Protein AF-A0A447U9G5-F1 (afdb_monomer_lite)

Radius of gyration: 14.08 Å; chains: 1; bounding box: 33×30×34 Å

Foldseek 3Di:
DDWDWDDPLQWTQTPPPGIDGWHLLDPPQSDQVNCQPQSHDPHDADWDWAADEDEEFDQPDLVVSDTDADPHKYFYDADPRNVPCNVRCVSQATMWTFIDGPDPCSVPVHPDDHRDITHD

Sequence (120 aa):
MAVRLTFDGQKLTWPGIGIFKATTGLPDLQWPDKQCVPDAAIPEGNYKLFIQFQGEAPIRNAADCDLGPSWGWSTIPRGQAAGTCEIYWANWGYNRIRLESADEKTRKACGGKRGGFLYP

Structure (mmCIF, N/CA/C/O backbone):
data_AF-A0A447U9G5-F1
#
_entry.id   AF-A0A447U9G5-F1
#
loop_
_atom_site.group_PDB
_atom_site.id
_atom_site.type_symbol
_atom_site.label_atom_id
_atom_site.label_alt_id
_atom_site.label_comp_id
_atom_site.label_asym_id
_atom_site.label_entity_id
_atom_site.label_seq_id
_atom_site.pdbx_PDB_ins_code
_atom_site.Cartn_x
_atom_site.Cartn_y
_atom_site.Cartn_z
_atom_site.occupancy
_atom_site.B_iso_or_equiv
_atom_site.auth_seq_id
_atom_site.auth_comp_id
_atom_site.auth_asym_id
_atom_site.auth_atom_id
_atom_site.pdbx_PDB_model_num
ATOM 1 N N . MET A 1 1 ? -18.842 -0.222 10.449 1.00 62.28 1 MET A N 1
ATOM 2 C CA . MET A 1 1 ? -18.157 -1.165 11.358 1.00 62.28 1 MET A CA 1
ATOM 3 C C . MET A 1 1 ? -16.741 -0.654 11.566 1.00 62.28 1 MET A C 1
ATOM 5 O O . MET A 1 1 ? -16.109 -0.311 10.576 1.00 62.28 1 MET A O 1
ATOM 9 N N . ALA A 1 2 ? -16.279 -0.523 12.808 1.00 64.25 2 ALA A N 1
ATOM 10 C CA . ALA A 1 2 ? -14.891 -0.172 13.102 1.00 64.25 2 ALA A CA 1
ATOM 11 C C . ALA A 1 2 ? -14.149 -1.457 13.476 1.00 64.25 2 ALA A C 1
ATOM 13 O O . ALA A 1 2 ? -14.621 -2.204 14.331 1.00 64.25 2 ALA A O 1
ATOM 14 N N . VAL A 1 3 ? -13.026 -1.726 12.817 1.00 71.19 3 VAL A N 1
ATOM 15 C CA . VAL A 1 3 ? -12.179 -2.887 13.103 1.00 71.19 3 VAL A CA 1
ATOM 16 C C . VAL A 1 3 ? -10.792 -2.366 13.434 1.00 71.19 3 VAL A C 1
ATOM 18 O O . VAL A 1 3 ? -10.245 -1.549 12.696 1.00 71.19 3 VAL A O 1
ATOM 21 N N . ARG A 1 4 ? -10.231 -2.816 14.558 1.00 76.50 4 ARG A N 1
ATOM 22 C CA . ARG A 1 4 ? -8.854 -2.495 14.927 1.00 76.50 4 ARG A CA 1
ATOM 23 C C . ARG A 1 4 ? -7.928 -3.491 14.248 1.00 76.50 4 ARG A C 1
ATOM 25 O O . ARG A 1 4 ? -7.917 -4.662 14.613 1.00 76.50 4 ARG A O 1
ATOM 32 N N . LEU A 1 5 ? -7.170 -3.011 13.274 1.00 73.81 5 LEU A N 1
ATOM 33 C CA . LEU A 1 5 ? -6.072 -3.759 12.683 1.00 73.81 5 LEU A CA 1
ATOM 34 C C . LEU A 1 5 ? -4.799 -3.457 13.476 1.00 73.81 5 LEU A C 1
ATOM 36 O O . LEU A 1 5 ? -4.514 -2.293 13.756 1.00 73.81 5 LEU A O 1
ATOM 40 N N . THR A 1 6 ? -4.047 -4.493 13.838 1.00 74.12 6 THR A N 1
ATOM 41 C CA . THR A 1 6 ? -2.746 -4.328 14.501 1.00 74.12 6 THR A CA 1
ATOM 42 C C . THR A 1 6 ? -1.659 -4.722 13.519 1.00 74.12 6 THR A C 1
ATOM 44 O O . THR A 1 6 ? -1.634 -5.869 13.074 1.00 74.12 6 THR A O 1
ATOM 47 N N . PHE A 1 7 ? -0.787 -3.777 13.177 1.00 71.19 7 PHE A N 1
ATOM 48 C CA . PHE A 1 7 ? 0.375 -4.012 12.331 1.00 71.19 7 PHE A CA 1
ATOM 49 C C . PHE A 1 7 ? 1.647 -3.920 13.177 1.00 71.19 7 PHE A C 1
ATOM 51 O O . PHE A 1 7 ? 1.872 -2.896 13.813 1.00 71.19 7 PHE A O 1
ATOM 58 N N . ASP A 1 8 ? 2.449 -4.985 13.208 1.00 67.88 8 ASP A N 1
ATOM 59 C CA . ASP A 1 8 ? 3.686 -5.064 14.008 1.00 67.88 8 ASP A CA 1
ATOM 60 C C . ASP A 1 8 ? 4.973 -4.849 13.183 1.00 67.88 8 ASP A C 1
ATOM 62 O O . ASP A 1 8 ? 6.076 -5.068 13.680 1.00 67.88 8 ASP A O 1
ATOM 66 N N . GLY A 1 9 ? 4.840 -4.435 11.917 1.00 60.38 9 GLY A N 1
ATOM 67 C CA . GLY A 1 9 ? 5.949 -4.302 10.965 1.00 60.38 9 GLY A CA 1
ATOM 68 C C . GLY A 1 9 ? 6.136 -5.517 10.048 1.00 60.38 9 GLY A C 1
ATOM 69 O O . GLY A 1 9 ? 6.734 -5.381 8.983 1.00 60.38 9 GLY A O 1
ATOM 70 N N . GLN A 1 10 ? 5.593 -6.687 10.407 1.00 61.66 10 GLN A N 1
ATOM 71 C CA . GLN A 1 10 ? 5.701 -7.921 9.611 1.00 61.66 10 GLN A CA 1
ATOM 72 C C . GLN A 1 10 ? 4.354 -8.610 9.371 1.00 61.66 10 GLN A C 1
ATOM 74 O O . GLN A 1 10 ? 4.177 -9.352 8.397 1.00 61.66 10 GLN A O 1
ATOM 79 N N . LYS A 1 11 ? 3.400 -8.412 10.279 1.00 70.56 11 LYS A N 1
ATOM 80 C CA . LYS A 1 11 ? 2.103 -9.073 10.297 1.00 70.56 11 LYS A CA 1
ATOM 81 C C . LYS A 1 11 ? 0.998 -8.066 10.567 1.00 70.56 11 LYS A C 1
ATOM 83 O O . LYS A 1 11 ? 1.081 -7.242 11.474 1.00 70.56 11 LYS A O 1
ATOM 88 N N . LEU A 1 12 ? -0.068 -8.176 9.785 1.00 71.56 12 LEU A N 1
ATOM 89 C CA . LEU A 1 12 ? -1.334 -7.493 9.995 1.00 71.56 12 LEU A CA 1
ATOM 90 C C . LEU A 1 12 ? -2.302 -8.474 10.651 1.00 71.56 12 LEU A C 1
ATOM 92 O O . LEU A 1 12 ? -2.731 -9.450 10.038 1.00 71.56 12 LEU A O 1
ATOM 96 N N . THR A 1 13 ? -2.666 -8.209 11.898 1.00 78.75 13 THR A N 1
ATOM 97 C CA . THR A 1 13 ? -3.707 -8.966 12.594 1.00 78.75 13 THR A CA 1
ATOM 98 C C . THR A 1 13 ? -5.060 -8.326 12.315 1.00 78.75 13 THR A C 1
ATOM 100 O O . THR A 1 13 ? -5.295 -7.180 12.707 1.00 78.75 13 THR A O 1
ATOM 103 N N . TRP A 1 14 ? -5.954 -9.075 11.665 1.00 78.94 14 TRP A N 1
ATOM 104 C CA . TRP A 1 14 ? -7.343 -8.701 11.422 1.00 78.94 14 TRP A CA 1
ATOM 105 C C . TRP A 1 14 ? -8.276 -9.545 12.306 1.00 78.94 14 TRP A C 1
ATOM 107 O O . TRP A 1 14 ? -8.521 -10.721 12.012 1.00 78.94 14 TRP A O 1
ATOM 117 N N . PRO A 1 15 ? -8.854 -8.957 13.372 1.00 77.38 15 PRO A N 1
ATOM 118 C CA . PRO A 1 15 ? -9.775 -9.660 14.260 1.00 77.38 15 PRO A CA 1
ATOM 119 C C . PRO A 1 15 ? -10.962 -10.277 13.510 1.00 77.38 15 PRO A C 1
ATOM 121 O O . PRO A 1 15 ? -11.689 -9.580 12.804 1.00 77.38 15 PRO A O 1
ATOM 124 N N . GLY A 1 16 ? -11.160 -11.586 13.675 1.00 75.94 16 GLY A N 1
ATOM 125 C CA . GLY A 1 16 ? -12.258 -12.332 13.050 1.00 75.94 16 GLY A CA 1
ATOM 126 C C . GLY A 1 16 ? -12.035 -12.736 11.588 1.00 75.94 16 GLY A C 1
ATOM 127 O O . GLY A 1 16 ? -12.883 -13.429 11.040 1.00 75.94 16 GLY A O 1
ATOM 128 N N . ILE A 1 17 ? -10.913 -12.344 10.972 1.00 79.81 17 ILE A N 1
ATOM 129 C CA . ILE A 1 17 ? -10.556 -12.739 9.601 1.00 79.81 17 ILE A CA 1
ATOM 130 C C . ILE A 1 17 ? -9.266 -13.568 9.587 1.00 79.81 17 ILE A C 1
ATOM 132 O O . ILE A 1 17 ? -9.242 -14.638 8.988 1.00 79.81 17 ILE A O 1
ATOM 136 N N . GLY A 1 18 ? -8.197 -13.106 10.244 1.00 74.56 18 GLY A N 1
ATOM 137 C CA . GLY A 1 18 ? -6.922 -13.824 10.253 1.00 74.56 18 GLY A CA 1
ATOM 138 C C . GLY A 1 18 ? -5.699 -12.942 10.483 1.00 74.56 18 GLY A C 1
ATOM 139 O O . GLY A 1 18 ? -5.805 -11.754 10.786 1.00 74.56 18 GLY A O 1
ATOM 140 N N . ILE A 1 19 ? -4.521 -13.549 10.345 1.00 71.75 19 ILE A N 1
ATOM 141 C CA . ILE A 1 19 ? -3.225 -12.870 10.413 1.00 71.75 19 ILE A CA 1
ATOM 142 C C . ILE A 1 19 ? -2.595 -12.949 9.029 1.00 71.75 19 ILE A C 1
ATOM 144 O O . ILE A 1 19 ? -2.401 -14.038 8.492 1.00 71.75 19 ILE A O 1
ATOM 148 N N . PHE A 1 20 ? -2.259 -11.794 8.473 1.00 60.41 20 PHE A N 1
ATOM 149 C CA . PHE A 1 20 ? -1.669 -11.659 7.149 1.00 60.41 20 PHE A CA 1
ATOM 150 C C . PHE A 1 20 ? -0.217 -11.234 7.283 1.00 60.41 20 PHE A C 1
ATOM 152 O O . PHE A 1 20 ? 0.122 -10.461 8.178 1.00 60.41 20 PHE A O 1
ATOM 159 N N . LYS A 1 21 ? 0.651 -11.712 6.391 1.00 54.56 21 LYS A N 1
ATOM 160 C CA . LYS A 1 21 ? 1.987 -11.136 6.260 1.00 54.56 21 LYS A CA 1
ATOM 161 C C . LYS A 1 21 ? 1.810 -9.762 5.625 1.00 54.56 21 LYS A C 1
ATOM 163 O O . LYS A 1 21 ? 1.355 -9.673 4.495 1.00 54.56 21 LYS A O 1
ATOM 168 N N . ALA A 1 22 ? 2.141 -8.714 6.361 1.00 56.97 22 ALA A N 1
ATOM 169 C CA . ALA A 1 22 ? 2.151 -7.363 5.836 1.00 56.97 22 ALA A CA 1
ATOM 170 C C . ALA A 1 22 ? 3.605 -6.917 5.838 1.00 56.97 22 ALA A C 1
ATOM 172 O O . ALA A 1 22 ? 4.215 -6.723 6.881 1.00 56.97 22 ALA A O 1
ATOM 173 N N . THR A 1 23 ? 4.198 -6.831 4.661 1.00 51.62 23 THR A N 1
ATOM 174 C CA . THR A 1 23 ? 5.505 -6.206 4.505 1.00 51.62 23 THR A CA 1
ATOM 175 C C . THR A 1 23 ? 5.258 -4.831 3.928 1.00 51.62 23 THR A C 1
ATOM 177 O O . THR A 1 23 ? 4.565 -4.689 2.921 1.00 51.62 23 THR A O 1
ATOM 180 N N . THR A 1 24 ? 5.820 -3.801 4.550 1.00 58.44 24 THR A N 1
ATOM 181 C CA . THR A 1 24 ? 6.012 -2.549 3.821 1.00 58.44 24 THR A CA 1
ATOM 182 C C . THR A 1 24 ? 6.958 -2.888 2.677 1.00 58.44 24 THR A C 1
ATOM 184 O O . THR A 1 24 ? 7.920 -3.641 2.855 1.00 58.44 24 THR A O 1
ATOM 187 N N . GLY A 1 25 ? 6.627 -2.433 1.478 1.00 60.03 25 GLY A N 1
ATOM 188 C CA . GLY A 1 25 ? 7.156 -3.042 0.269 1.00 60.03 25 GLY A CA 1
ATOM 189 C C . GLY A 1 25 ? 8.599 -2.680 -0.071 1.00 60.03 25 GLY A C 1
ATOM 190 O O . GLY A 1 25 ? 8.969 -2.730 -1.228 1.00 60.03 25 GLY A O 1
ATOM 191 N N . LEU A 1 26 ? 9.423 -2.275 0.887 1.00 70.06 26 LEU A N 1
ATOM 192 C CA . LEU A 1 26 ? 10.843 -2.031 0.666 1.00 70.06 26 LEU A CA 1
ATOM 193 C C . LEU A 1 26 ? 11.634 -2.577 1.862 1.00 70.06 26 LEU A C 1
ATOM 195 O O . LEU A 1 26 ? 11.231 -2.348 3.012 1.00 70.06 26 LEU A O 1
ATOM 199 N N . PRO A 1 27 ? 12.733 -3.319 1.624 1.00 72.38 27 PRO A N 1
ATOM 200 C CA . PRO A 1 27 ? 13.672 -3.693 2.679 1.00 72.38 27 PRO A CA 1
ATOM 201 C C . PRO A 1 27 ? 14.109 -2.463 3.486 1.00 72.38 27 PRO A C 1
ATOM 203 O O . PRO A 1 27 ? 14.191 -1.362 2.947 1.00 72.38 27 PRO A O 1
ATOM 206 N N . ASP A 1 28 ? 14.327 -2.639 4.790 1.00 77.06 28 ASP A N 1
ATOM 207 C CA . ASP A 1 28 ? 14.767 -1.597 5.739 1.00 77.06 28 ASP A CA 1
ATOM 208 C C . ASP A 1 28 ? 13.800 -0.423 5.985 1.00 77.06 28 ASP A C 1
ATOM 210 O O . ASP A 1 28 ? 14.035 0.400 6.872 1.00 77.06 28 ASP A O 1
ATOM 214 N N . LEU A 1 29 ? 12.666 -0.367 5.282 1.00 74.25 29 LEU A N 1
ATOM 215 C CA . LEU A 1 29 ? 1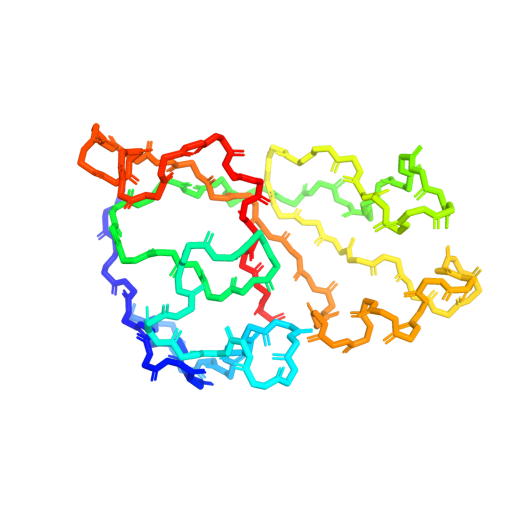1.640 0.672 5.443 1.00 74.25 29 LEU A CA 1
ATOM 216 C C . LEU A 1 29 ? 10.394 0.203 6.216 1.00 74.25 29 LEU A C 1
ATOM 218 O O . LEU A 1 29 ? 9.382 0.903 6.272 1.00 74.25 29 LEU A O 1
ATOM 222 N N . GLN A 1 30 ? 10.485 -0.970 6.842 1.00 70.12 30 GLN A N 1
ATOM 223 C CA . GLN A 1 30 ? 9.398 -1.629 7.583 1.00 70.12 30 GLN A CA 1
ATOM 224 C C . GLN A 1 30 ? 9.246 -1.132 9.021 1.00 70.12 30 GLN A C 1
ATOM 226 O O . GLN A 1 30 ? 8.273 -1.457 9.700 1.00 70.12 30 GLN A O 1
ATOM 231 N N . TRP A 1 31 ? 10.205 -0.338 9.488 1.00 70.31 31 TRP A N 1
ATOM 232 C CA . TRP A 1 31 ? 10.321 0.042 10.886 1.00 70.31 31 TRP A CA 1
ATOM 233 C C . TRP A 1 31 ? 9.430 1.237 11.262 1.00 70.31 31 TRP A C 1
ATOM 235 O O . TRP A 1 31 ? 9.216 2.133 10.436 1.00 70.31 31 TRP A O 1
ATOM 245 N N . PRO A 1 32 ? 8.943 1.304 12.520 1.00 69.12 32 PRO A N 1
ATOM 246 C CA . PRO A 1 32 ? 8.121 2.415 13.001 1.00 69.12 32 PRO A CA 1
ATOM 247 C C . PRO A 1 32 ? 8.771 3.799 12.855 1.00 69.12 32 PRO A C 1
ATOM 249 O O . PRO A 1 32 ? 8.098 4.773 12.537 1.00 69.12 32 PRO A O 1
ATOM 252 N N . ASP A 1 33 ? 10.090 3.903 13.014 1.00 75.31 33 ASP A N 1
ATOM 253 C CA . ASP A 1 33 ? 10.832 5.161 12.850 1.00 75.31 33 ASP A CA 1
ATOM 254 C C . ASP A 1 33 ? 10.908 5.629 11.384 1.00 75.31 33 ASP A C 1
ATOM 256 O O . ASP A 1 33 ? 11.221 6.788 11.112 1.00 75.31 33 ASP A O 1
ATOM 260 N N . LYS A 1 34 ? 10.590 4.748 10.425 1.00 75.75 34 LYS A N 1
ATOM 261 C CA . LYS A 1 34 ? 10.496 5.065 8.994 1.00 75.75 34 LYS A CA 1
ATOM 262 C C . LYS A 1 34 ? 9.081 5.412 8.555 1.00 75.75 34 LYS A C 1
ATOM 264 O O . LYS A 1 34 ? 8.892 5.739 7.388 1.00 75.75 34 LYS A O 1
ATOM 269 N N . GLN A 1 35 ? 8.106 5.443 9.468 1.00 73.56 35 GLN A N 1
ATOM 270 C CA . GLN A 1 35 ? 6.704 5.754 9.169 1.00 73.56 35 GLN A CA 1
ATOM 271 C C . GLN A 1 35 ? 6.481 7.094 8.455 1.00 73.56 35 GLN A C 1
ATOM 273 O O . GLN A 1 35 ? 5.378 7.313 7.982 1.00 73.56 35 GLN A O 1
ATOM 278 N N . CYS A 1 36 ? 7.462 7.994 8.336 1.00 75.25 36 CYS A N 1
ATOM 279 C CA . CYS A 1 36 ? 7.321 9.244 7.577 1.00 75.25 36 CYS A CA 1
ATOM 280 C C . CYS A 1 36 ? 8.072 9.292 6.234 1.00 75.25 36 CYS A C 1
ATOM 282 O O . CYS A 1 36 ? 8.045 10.326 5.569 1.00 75.25 36 CYS A O 1
ATOM 284 N N . VAL A 1 37 ? 8.687 8.192 5.791 1.00 77.00 37 VAL A N 1
ATOM 285 C CA . VAL A 1 37 ? 9.315 8.080 4.460 1.00 77.00 37 VAL A CA 1
ATOM 286 C C . VAL A 1 37 ? 8.262 7.633 3.433 1.00 77.00 37 VAL A C 1
ATOM 288 O O . VAL A 1 37 ? 7.585 6.656 3.718 1.00 77.00 37 VAL A O 1
ATOM 291 N N . PRO A 1 38 ? 8.102 8.277 2.256 1.00 67.75 38 PRO A N 1
ATOM 292 C CA . PRO A 1 38 ? 6.987 8.056 1.318 1.00 67.75 38 PRO A CA 1
ATOM 293 C C . PRO A 1 38 ? 6.627 6.605 0.967 1.00 67.75 38 PRO A C 1
ATOM 295 O O . PRO A 1 38 ? 5.434 6.294 0.978 1.00 67.75 38 PRO A O 1
ATOM 298 N N . ASP A 1 39 ? 7.614 5.726 0.788 1.00 68.62 39 ASP A N 1
ATOM 299 C CA . ASP A 1 39 ? 7.416 4.312 0.407 1.00 68.62 39 ASP A CA 1
ATOM 300 C C . ASP A 1 39 ? 7.611 3.328 1.579 1.00 68.62 39 ASP A C 1
ATOM 302 O O . ASP A 1 39 ? 7.633 2.108 1.410 1.00 68.62 39 ASP A O 1
ATOM 306 N N . ALA A 1 40 ? 7.777 3.858 2.790 1.00 71.94 40 ALA A N 1
ATOM 307 C CA . ALA A 1 40 ? 7.959 3.080 4.007 1.00 71.94 40 ALA A CA 1
ATOM 308 C C . ALA A 1 40 ? 6.632 2.743 4.691 1.00 71.94 40 ALA A C 1
ATOM 310 O O . ALA A 1 40 ? 5.551 3.010 4.159 1.00 71.94 40 ALA A O 1
ATOM 311 N N . ALA A 1 41 ? 6.729 2.192 5.902 1.00 71.31 41 ALA A N 1
ATOM 312 C CA . ALA A 1 41 ? 5.602 1.887 6.768 1.00 71.31 41 ALA A CA 1
ATOM 313 C C . ALA A 1 41 ? 4.492 2.946 6.748 1.00 71.31 41 ALA A C 1
ATOM 315 O O . ALA A 1 41 ? 4.721 4.164 6.755 1.00 71.31 41 ALA A O 1
ATOM 316 N N . ILE A 1 42 ? 3.262 2.438 6.730 1.00 74.25 42 ILE A N 1
ATOM 317 C CA . ILE A 1 42 ? 2.065 3.242 6.935 1.00 74.25 42 ILE A CA 1
ATOM 318 C C . ILE A 1 42 ? 2.116 3.764 8.379 1.00 74.25 42 ILE A C 1
ATOM 320 O O . ILE A 1 42 ? 2.336 2.958 9.287 1.00 74.25 42 ILE A O 1
ATOM 324 N N . PRO A 1 43 ? 1.929 5.077 8.605 1.00 75.56 43 PRO A N 1
ATOM 325 C CA . PRO A 1 43 ? 1.906 5.635 9.947 1.00 75.56 43 PRO A CA 1
ATOM 326 C C . PRO A 1 43 ? 0.839 4.986 10.821 1.00 75.56 43 PRO A C 1
ATOM 328 O O . PRO A 1 43 ? -0.224 4.582 10.352 1.00 75.56 43 PRO A O 1
ATOM 331 N N . GLU A 1 44 ? 1.089 4.941 12.120 1.00 77.56 44 GLU A N 1
ATOM 332 C CA . GLU A 1 44 ? 0.054 4.547 13.066 1.00 77.56 44 GLU A CA 1
ATOM 333 C C . GLU A 1 44 ? -1.087 5.572 13.093 1.00 77.56 44 GLU A C 1
ATOM 335 O O . GLU A 1 44 ? -0.878 6.783 13.202 1.00 77.56 44 GLU A O 1
ATOM 340 N N . GLY A 1 45 ? -2.325 5.083 13.035 1.00 79.94 45 GLY A N 1
ATOM 341 C CA . GLY A 1 45 ? -3.502 5.934 13.143 1.00 79.94 45 GLY A CA 1
ATOM 342 C C . GLY A 1 45 ? -4.793 5.252 12.721 1.00 79.94 45 GLY A C 1
ATOM 343 O O . GLY A 1 45 ? -4.847 4.047 12.476 1.00 79.94 45 GLY A O 1
ATOM 344 N N . ASN A 1 46 ? -5.856 6.047 12.655 1.00 81.19 46 ASN A N 1
ATOM 345 C CA . ASN A 1 46 ? -7.169 5.587 12.237 1.00 81.19 46 ASN A CA 1
ATOM 346 C C . ASN A 1 46 ? -7.350 5.837 10.744 1.00 81.19 46 ASN A C 1
ATOM 348 O O . ASN A 1 46 ? -7.228 6.970 10.270 1.00 81.19 46 ASN A O 1
ATOM 352 N N . TYR A 1 47 ? -7.716 4.789 10.015 1.00 80.94 47 TYR A N 1
ATOM 353 C CA . TYR A 1 47 ? -7.922 4.851 8.576 1.00 80.94 47 TYR A CA 1
ATOM 354 C C . TYR A 1 47 ? -9.303 4.338 8.181 1.00 80.94 47 TYR A C 1
ATOM 356 O O . TYR A 1 47 ? -9.869 3.441 8.806 1.00 80.94 47 TYR A O 1
ATOM 364 N N . LYS A 1 48 ? -9.837 4.922 7.114 1.00 82.25 48 LYS A N 1
ATOM 365 C CA . LYS A 1 48 ? -11.006 4.455 6.382 1.00 82.25 48 LYS A CA 1
ATOM 366 C C . LYS A 1 48 ? -10.523 3.698 5.153 1.00 82.25 48 LYS A C 1
ATOM 368 O O . LYS A 1 48 ? -9.599 4.130 4.464 1.00 82.25 48 LYS A O 1
ATOM 373 N N . LEU A 1 49 ? -11.169 2.568 4.906 1.00 79.19 49 LEU A N 1
ATOM 374 C CA . LEU A 1 49 ? -10.892 1.659 3.804 1.00 79.19 49 LEU A CA 1
ATOM 375 C C . LEU A 1 49 ? -12.177 1.470 3.006 1.00 79.19 49 LEU A C 1
ATOM 377 O O . LEU A 1 49 ? -13.237 1.228 3.585 1.00 79.19 49 LEU A O 1
ATOM 381 N N . PHE A 1 50 ? -12.073 1.541 1.684 1.00 80.94 50 PHE A N 1
ATOM 382 C CA . PHE A 1 50 ? -13.175 1.212 0.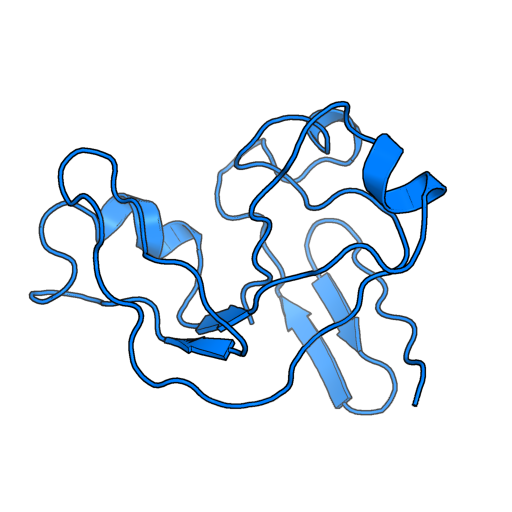787 1.00 80.94 50 PHE A CA 1
ATOM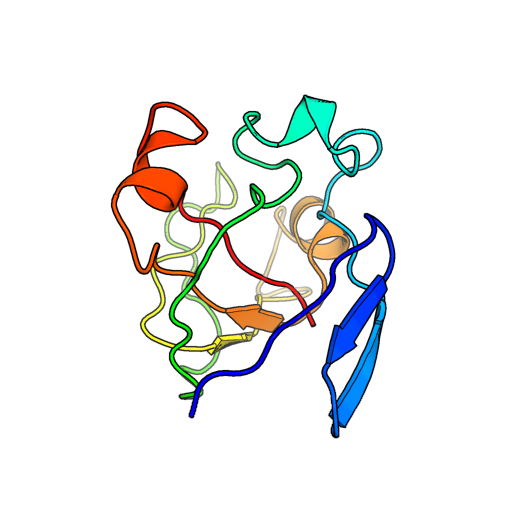 383 C C . PHE A 1 50 ? -12.992 -0.221 0.288 1.00 80.94 50 PHE A C 1
ATOM 385 O O . PHE A 1 50 ? -12.064 -0.515 -0.462 1.00 80.94 50 PHE A O 1
ATOM 392 N N . ILE A 1 51 ? -13.869 -1.131 0.711 1.00 81.00 51 ILE A N 1
ATOM 393 C CA . ILE A 1 51 ? -13.812 -2.550 0.329 1.00 81.00 51 ILE A CA 1
ATOM 394 C C . ILE A 1 51 ? -14.648 -2.753 -0.939 1.00 81.00 51 ILE A C 1
ATOM 396 O O . ILE A 1 51 ? -15.678 -3.418 -0.938 1.00 81.00 51 ILE A O 1
ATOM 400 N N . GLN A 1 52 ? -14.221 -2.120 -2.027 1.00 83.94 52 GLN A N 1
ATOM 401 C CA . GLN A 1 52 ? -14.784 -2.326 -3.358 1.00 83.94 52 GLN A CA 1
ATOM 402 C C . GLN A 1 52 ? -13.648 -2.706 -4.297 1.00 83.94 52 GLN A C 1
ATOM 404 O O . GLN A 1 52 ? -12.635 -2.008 -4.329 1.00 83.94 52 GLN A O 1
ATOM 409 N N . PHE A 1 53 ? -13.796 -3.806 -5.033 1.00 85.62 53 PHE A N 1
ATOM 410 C CA . PHE A 1 53 ? -12.804 -4.188 -6.031 1.00 85.62 53 PHE A CA 1
ATOM 411 C C . PHE A 1 53 ? -12.926 -3.285 -7.261 1.00 85.62 53 PHE A C 1
ATOM 413 O O . PHE A 1 53 ? -14.027 -3.090 -7.772 1.00 85.62 53 PHE A O 1
ATOM 420 N N . GLN A 1 54 ? -11.803 -2.738 -7.719 1.00 88.62 54 GLN A N 1
ATOM 421 C CA . GLN A 1 54 ? -11.722 -1.779 -8.827 1.00 88.62 54 GLN A CA 1
ATOM 422 C C . GLN A 1 54 ? -10.989 -2.351 -10.056 1.00 88.62 54 GLN A C 1
ATOM 424 O O . GLN A 1 54 ? -10.696 -1.608 -10.986 1.00 88.62 54 GLN A O 1
ATOM 429 N N . GLY A 1 55 ? -10.685 -3.654 -10.076 1.00 89.88 55 GLY A N 1
ATOM 430 C CA . GLY A 1 55 ? -9.906 -4.275 -11.153 1.00 89.88 55 GLY A CA 1
ATOM 431 C C . GLY A 1 55 ? -8.396 -4.083 -10.993 1.00 89.88 55 GLY A C 1
ATOM 432 O O . GLY A 1 55 ? -7.900 -3.876 -9.883 1.00 89.88 55 GLY A O 1
ATOM 433 N N . GLU A 1 56 ? -7.666 -4.173 -12.103 1.00 90.88 56 GLU A N 1
ATOM 434 C CA . GLU A 1 56 ? -6.222 -3.931 -12.145 1.00 90.88 56 GLU A CA 1
ATOM 435 C C . GLU A 1 56 ? -5.908 -2.431 -12.115 1.00 90.88 56 GLU A C 1
ATOM 437 O O . GLU A 1 56 ? -6.588 -1.613 -12.737 1.00 90.88 56 GLU A O 1
ATOM 442 N N . ALA A 1 57 ? -4.883 -2.055 -11.352 1.00 88.94 57 ALA A N 1
ATOM 443 C CA . ALA A 1 57 ? -4.467 -0.674 -11.201 1.00 88.94 57 ALA A CA 1
ATOM 444 C C . ALA A 1 57 ? -3.900 -0.110 -12.517 1.00 88.94 57 ALA A C 1
ATOM 446 O O . ALA A 1 57 ? -2.933 -0.661 -13.041 1.00 88.94 57 ALA A O 1
ATOM 447 N N . PRO A 1 58 ? -4.418 1.027 -13.020 1.00 88.31 58 PRO A N 1
ATOM 448 C CA . PRO A 1 58 ? -3.862 1.646 -14.213 1.00 88.31 58 PRO A CA 1
ATOM 449 C C . PRO A 1 58 ? -2.473 2.215 -13.915 1.00 88.31 58 PRO A C 1
ATOM 451 O O . PRO A 1 58 ? -2.274 2.895 -12.903 1.00 88.31 58 PRO A O 1
ATOM 454 N N . ILE A 1 59 ? -1.522 1.986 -14.818 1.00 87.69 59 ILE A N 1
ATOM 455 C CA . ILE A 1 59 ? -0.190 2.590 -14.747 1.00 87.69 59 ILE A CA 1
ATOM 456 C C . ILE A 1 59 ? -0.316 4.050 -15.170 1.00 87.69 59 ILE A C 1
ATOM 458 O O . ILE A 1 59 ? -0.675 4.350 -16.307 1.00 87.69 59 ILE A O 1
ATOM 462 N N . ARG A 1 60 ? -0.052 4.968 -14.240 1.00 86.25 60 ARG A N 1
ATOM 463 C CA . ARG A 1 60 ? -0.120 6.409 -14.491 1.00 86.25 60 ARG A CA 1
ATOM 464 C C . ARG A 1 60 ? 1.184 6.928 -15.082 1.00 86.25 60 ARG A C 1
ATOM 466 O O . ARG A 1 60 ? 1.143 7.730 -16.009 1.00 86.25 60 ARG A O 1
ATOM 473 N N . ASN A 1 61 ? 2.317 6.470 -14.552 1.00 83.81 61 ASN A N 1
ATOM 474 C CA . ASN A 1 61 ? 3.634 6.742 -15.112 1.00 83.81 61 ASN A CA 1
ATOM 475 C C . ASN A 1 61 ? 4.523 5.499 -14.996 1.00 83.81 61 ASN A C 1
ATOM 477 O O . ASN A 1 61 ? 4.892 5.097 -13.896 1.00 83.81 61 ASN A O 1
ATOM 481 N N . ALA A 1 62 ? 4.891 4.913 -16.135 1.00 82.94 62 ALA A N 1
ATOM 482 C CA . ALA A 1 62 ? 5.759 3.740 -16.179 1.00 82.94 62 ALA A CA 1
ATOM 483 C C . ALA A 1 62 ? 7.231 4.057 -15.853 1.00 82.94 62 ALA A C 1
ATOM 485 O O . ALA A 1 62 ? 7.952 3.161 -15.431 1.00 82.94 62 ALA A O 1
ATOM 486 N N . ALA A 1 63 ? 7.681 5.307 -16.023 1.00 84.31 63 ALA A N 1
ATOM 487 C CA . ALA A 1 63 ? 9.054 5.702 -15.695 1.00 84.31 63 ALA A CA 1
ATOM 488 C C . ALA A 1 63 ? 9.296 5.743 -14.177 1.00 84.31 63 ALA A C 1
ATOM 490 O O . ALA A 1 63 ? 10.365 5.353 -13.716 1.00 84.31 63 ALA A O 1
ATOM 491 N N . ASP A 1 64 ? 8.276 6.154 -13.417 1.00 82.56 64 ASP A N 1
ATOM 492 C CA . ASP A 1 64 ? 8.326 6.271 -11.953 1.00 82.56 64 ASP A CA 1
ATOM 493 C C . ASP A 1 64 ? 7.641 5.094 -11.240 1.00 82.56 64 ASP A C 1
ATOM 495 O O . ASP A 1 64 ? 7.526 5.085 -10.018 1.00 82.56 64 ASP A O 1
ATOM 499 N N . CYS A 1 65 ? 7.123 4.122 -12.000 1.00 84.94 65 CYS A N 1
ATOM 500 C CA . CYS A 1 65 ? 6.277 3.044 -11.488 1.00 84.94 65 CYS A CA 1
ATOM 501 C C . CYS A 1 65 ? 5.094 3.543 -10.636 1.00 84.94 65 CYS A C 1
ATOM 503 O O . CYS A 1 65 ? 4.675 2.891 -9.673 1.00 84.94 65 CYS A O 1
ATOM 505 N N . ASP A 1 66 ? 4.527 4.688 -11.038 1.00 84.25 66 ASP A N 1
ATOM 506 C CA . ASP A 1 66 ? 3.364 5.307 -10.408 1.00 84.25 66 ASP A CA 1
ATOM 507 C C . ASP A 1 66 ? 2.080 4.656 -10.926 1.00 84.25 66 ASP A C 1
ATOM 509 O O . ASP A 1 66 ? 1.797 4.619 -12.131 1.00 84.25 66 ASP A O 1
ATOM 513 N N . LEU A 1 67 ? 1.271 4.172 -9.993 1.00 84.75 67 LEU A N 1
ATOM 514 C CA . LEU A 1 67 ? -0.044 3.612 -10.260 1.00 84.75 67 LEU A CA 1
ATOM 515 C C . LEU A 1 67 ? -1.105 4.673 -9.962 1.00 84.75 67 LEU A C 1
ATOM 517 O O . LEU A 1 67 ? -1.068 5.334 -8.926 1.00 84.75 67 LEU A O 1
ATOM 521 N N . GLY A 1 68 ? -2.119 4.789 -10.819 1.00 82.12 68 GLY A N 1
ATOM 522 C CA . GLY A 1 68 ? -3.205 5.756 -10.646 1.00 82.12 68 GLY A CA 1
ATOM 523 C C . GLY A 1 68 ? -3.942 5.607 -9.304 1.00 82.12 68 GLY A C 1
ATOM 524 O O . GLY A 1 68 ? -3.857 4.563 -8.658 1.00 82.12 68 GLY A O 1
ATOM 525 N N . PRO A 1 69 ? -4.686 6.623 -8.844 1.00 75.88 69 PRO A N 1
ATOM 526 C CA . PRO A 1 69 ? -5.439 6.531 -7.593 1.00 75.88 69 PRO A CA 1
ATOM 527 C C . PRO A 1 69 ? -6.517 5.435 -7.657 1.00 75.88 69 PRO A C 1
ATOM 529 O O . PRO A 1 69 ? -7.133 5.230 -8.700 1.00 75.88 69 PRO A O 1
ATOM 532 N N . SER A 1 70 ? -6.787 4.765 -6.531 1.00 75.50 70 SER A N 1
ATOM 533 C CA . SER A 1 70 ? -7.929 3.848 -6.384 1.00 75.50 70 SER A CA 1
ATOM 534 C C . SER A 1 70 ? -8.991 4.422 -5.438 1.00 75.50 70 SER A C 1
ATOM 536 O O . SER A 1 70 ? -8.683 5.203 -4.535 1.00 75.50 70 SER A O 1
ATOM 538 N N . TRP A 1 71 ? -10.248 4.018 -5.634 1.00 80.25 71 TRP A N 1
ATOM 539 C CA . TRP A 1 71 ? -11.375 4.257 -4.718 1.00 80.25 71 TRP A CA 1
ATOM 540 C C . TRP A 1 71 ? -11.906 2.916 -4.207 1.00 80.25 71 TRP A C 1
ATOM 542 O O . TRP A 1 71 ? -13.068 2.5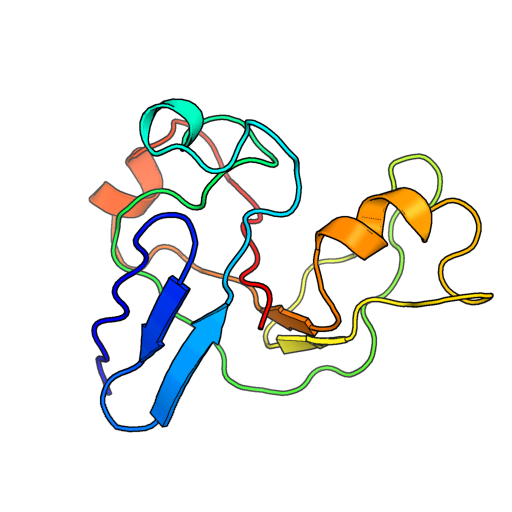55 -4.376 1.00 80.25 71 TRP A O 1
ATOM 552 N N . GLY A 1 72 ? -10.985 2.113 -3.683 1.00 81.88 72 GLY A N 1
ATOM 553 C CA . GLY A 1 72 ? -11.212 0.708 -3.392 1.00 81.88 72 GLY A CA 1
ATOM 554 C C . GLY A 1 72 ? -9.904 -0.070 -3.327 1.00 81.88 72 GLY A C 1
ATOM 555 O O . GLY A 1 72 ? -8.820 0.528 -3.255 1.00 81.88 72 GLY A O 1
ATOM 556 N N . TRP A 1 73 ? -10.005 -1.393 -3.407 1.00 85.38 73 TRP A N 1
ATOM 557 C CA . TRP A 1 73 ? -8.853 -2.259 -3.625 1.00 85.38 73 TRP A CA 1
ATOM 558 C C . TRP A 1 73 ? -8.740 -2.676 -5.093 1.00 85.38 73 TRP A C 1
ATOM 560 O O . TRP A 1 73 ? -9.736 -2.783 -5.803 1.00 85.38 73 TRP A O 1
ATOM 570 N N . SER A 1 74 ? -7.514 -2.868 -5.558 1.00 87.94 74 SER A N 1
ATOM 571 C CA . SER A 1 74 ? -7.175 -3.208 -6.943 1.00 87.94 74 SER A CA 1
ATOM 572 C C . SER A 1 74 ? -6.008 -4.186 -6.963 1.00 87.94 74 SER A C 1
ATOM 574 O O . SER A 1 74 ? -5.199 -4.169 -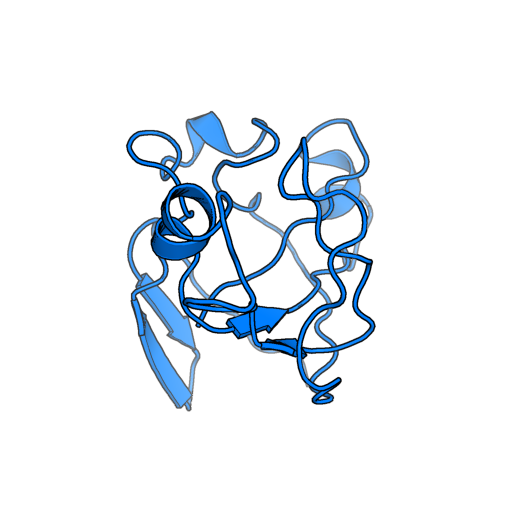6.033 1.00 87.94 74 SER A O 1
ATOM 576 N N . THR A 1 75 ? -5.869 -4.969 -8.027 1.00 90.00 75 THR A N 1
ATOM 577 C CA . THR A 1 75 ? -4.652 -5.757 -8.258 1.00 90.00 75 THR A CA 1
ATOM 578 C C . THR A 1 75 ? -3.539 -4.868 -8.805 1.00 90.00 75 THR A C 1
ATOM 580 O O . THR A 1 75 ? -3.789 -3.891 -9.510 1.00 90.00 75 THR A O 1
ATOM 583 N N . ILE A 1 76 ? -2.299 -5.178 -8.448 1.00 88.56 76 ILE A N 1
ATOM 584 C CA . ILE A 1 76 ? -1.108 -4.548 -9.013 1.00 88.56 76 ILE A CA 1
ATOM 585 C C . ILE A 1 76 ? -0.760 -5.303 -10.308 1.00 88.56 76 ILE A C 1
ATOM 587 O O . ILE A 1 76 ? -0.726 -6.535 -10.254 1.00 88.56 76 ILE A O 1
ATOM 591 N N . PRO A 1 77 ? -0.515 -4.623 -11.449 1.00 91.12 77 PRO A N 1
ATOM 592 C CA . PRO A 1 77 ? -0.108 -5.286 -12.685 1.00 91.12 77 PRO A CA 1
ATOM 593 C C . PRO A 1 77 ? 1.141 -6.134 -12.466 1.00 91.12 77 PRO A C 1
ATOM 595 O O . PRO A 1 77 ? 2.031 -5.719 -11.722 1.00 91.12 77 PRO A O 1
ATOM 598 N N . ARG A 1 78 ? 1.222 -7.297 -13.125 1.00 89.62 78 ARG A N 1
ATOM 599 C CA . ARG A 1 78 ? 2.366 -8.222 -13.024 1.00 89.62 78 ARG A CA 1
ATOM 600 C C . ARG A 1 78 ? 2.874 -8.689 -14.387 1.00 89.62 78 ARG A C 1
ATOM 602 O O . ARG A 1 78 ? 2.154 -8.666 -15.386 1.00 89.62 78 ARG A O 1
ATOM 609 N N . GLY A 1 79 ? 4.119 -9.154 -14.424 1.00 89.12 79 GLY A N 1
ATOM 610 C CA . GLY A 1 79 ? 4.744 -9.756 -15.600 1.00 89.12 79 GLY A CA 1
ATOM 611 C C . GLY A 1 79 ? 4.805 -8.782 -16.776 1.00 89.12 79 GLY A C 1
ATOM 612 O O . GLY A 1 79 ? 5.304 -7.666 -16.646 1.00 89.12 79 GLY A O 1
ATOM 613 N N . GLN A 1 80 ? 4.274 -9.185 -17.933 1.00 89.31 80 GLN A N 1
ATOM 614 C CA . GLN A 1 80 ? 4.296 -8.346 -19.135 1.00 89.31 80 GLN A CA 1
ATOM 615 C C . GLN A 1 80 ? 3.550 -7.015 -18.945 1.00 89.31 80 GLN A C 1
ATOM 617 O O . GLN A 1 80 ? 3.986 -6.004 -19.489 1.00 89.31 80 GLN A O 1
ATOM 622 N N . ALA A 1 81 ? 2.472 -6.996 -18.152 1.00 86.38 81 ALA A N 1
ATOM 623 C CA . ALA A 1 81 ? 1.716 -5.775 -17.870 1.00 86.38 81 ALA A CA 1
ATOM 624 C C . ALA A 1 81 ? 2.502 -4.795 -16.982 1.00 86.38 81 ALA A C 1
ATOM 626 O O . ALA A 1 81 ? 2.338 -3.586 -17.113 1.00 86.38 81 ALA A O 1
ATOM 627 N N . ALA A 1 82 ? 3.383 -5.304 -16.113 1.00 87.56 82 ALA A N 1
ATOM 628 C CA . ALA A 1 82 ? 4.229 -4.485 -15.247 1.00 87.56 82 ALA A CA 1
ATOM 629 C C . ALA A 1 82 ? 5.495 -3.965 -15.938 1.00 87.56 82 ALA A C 1
ATOM 631 O O . ALA A 1 82 ? 6.040 -2.935 -15.541 1.00 87.56 82 ALA A O 1
ATOM 632 N N . GLY A 1 83 ? 5.980 -4.670 -16.963 1.00 90.12 83 GLY A N 1
ATOM 633 C CA . GLY A 1 83 ? 7.195 -4.297 -17.680 1.00 90.12 83 GLY A CA 1
ATOM 634 C C . GLY A 1 83 ? 8.384 -4.128 -16.729 1.00 90.12 83 GLY A C 1
ATOM 635 O O . GLY A 1 83 ? 8.687 -5.009 -15.924 1.00 90.12 83 GLY A O 1
ATOM 636 N N . THR A 1 84 ? 9.050 -2.975 -16.791 1.00 90.75 84 THR A N 1
ATOM 637 C CA . THR A 1 84 ? 10.201 -2.651 -15.931 1.00 90.75 84 THR A CA 1
ATOM 638 C C . THR A 1 84 ? 9.832 -2.453 -14.460 1.00 90.75 84 THR A C 1
ATOM 640 O O . THR A 1 84 ? 10.704 -2.552 -13.600 1.00 90.75 84 THR A O 1
ATOM 643 N N . CYS A 1 85 ? 8.554 -2.217 -14.152 1.00 88.50 85 CYS A N 1
ATOM 644 C CA . CYS A 1 85 ? 8.074 -1.993 -12.791 1.00 88.50 85 CYS A CA 1
ATOM 645 C C . CYS A 1 85 ? 7.832 -3.281 -12.002 1.00 88.50 85 CYS A C 1
ATOM 647 O O . CYS A 1 85 ? 7.626 -3.204 -10.792 1.00 88.50 85 CYS A O 1
ATOM 649 N N . GLU A 1 86 ? 7.917 -4.459 -12.638 1.00 88.88 86 GLU A N 1
ATOM 650 C CA . GLU A 1 86 ? 7.731 -5.751 -11.961 1.00 88.88 86 GLU A CA 1
ATOM 651 C C . GLU A 1 86 ? 8.662 -5.890 -10.755 1.00 88.88 86 GLU A C 1
ATOM 653 O O . GLU A 1 86 ? 8.212 -6.279 -9.687 1.00 88.88 86 GLU A O 1
ATOM 658 N N . ILE A 1 87 ? 9.943 -5.533 -10.887 1.00 86.69 87 ILE A N 1
ATOM 659 C CA . ILE A 1 87 ? 10.924 -5.687 -9.799 1.00 86.69 87 ILE A CA 1
ATOM 660 C C . ILE A 1 87 ? 10.573 -4.786 -8.610 1.00 86.69 87 ILE A C 1
ATOM 662 O O . ILE A 1 87 ? 10.741 -5.183 -7.459 1.00 86.69 87 ILE A O 1
ATOM 666 N N . TYR A 1 88 ? 10.067 -3.583 -8.882 1.00 82.88 88 TYR A N 1
ATOM 667 C CA . TYR A 1 88 ? 9.675 -2.629 -7.852 1.00 82.88 88 TYR A CA 1
ATOM 668 C C . TYR A 1 88 ? 8.390 -3.082 -7.147 1.00 82.88 88 TYR A C 1
ATOM 670 O O . TYR A 1 88 ? 8.384 -3.263 -5.927 1.00 82.88 88 TYR A O 1
ATOM 678 N N . TRP A 1 89 ? 7.337 -3.372 -7.914 1.00 83.81 89 TRP A N 1
ATOM 679 C CA . TRP A 1 89 ? 6.040 -3.815 -7.399 1.00 83.81 89 TRP A CA 1
ATOM 680 C C . TRP A 1 89 ? 6.041 -5.239 -6.840 1.00 83.81 89 TRP A C 1
ATOM 682 O O . TRP A 1 89 ? 5.186 -5.567 -6.021 1.00 83.81 89 TRP A O 1
ATOM 692 N N . ALA A 1 90 ? 7.010 -6.086 -7.195 1.00 82.38 90 ALA A N 1
ATOM 693 C CA . ALA A 1 90 ? 7.164 -7.411 -6.595 1.00 82.38 90 ALA A CA 1
ATOM 694 C C . ALA A 1 90 ? 7.352 -7.339 -5.075 1.00 82.38 90 ALA A C 1
ATOM 696 O O . ALA A 1 90 ? 6.945 -8.256 -4.361 1.00 82.38 90 ALA A O 1
ATOM 697 N N . ASN A 1 91 ? 7.908 -6.236 -4.571 1.00 76.69 91 ASN A N 1
ATOM 698 C CA . ASN A 1 91 ? 8.060 -6.028 -3.139 1.00 76.69 91 ASN A CA 1
ATOM 699 C C . ASN A 1 91 ? 6.734 -5.640 -2.450 1.00 76.69 91 ASN A C 1
ATOM 701 O O . ASN A 1 91 ? 6.637 -5.678 -1.228 1.00 76.69 91 ASN A O 1
ATOM 705 N N . TRP A 1 92 ? 5.714 -5.258 -3.220 1.00 73.31 92 TRP A N 1
ATOM 706 C CA . TRP A 1 92 ? 4.455 -4.661 -2.768 1.00 73.31 92 TRP A CA 1
ATOM 707 C C . TRP A 1 92 ? 3.287 -5.666 -2.784 1.00 73.31 92 TRP A C 1
ATOM 709 O O . TRP A 1 92 ? 2.137 -5.284 -2.659 1.00 73.31 92 TRP A O 1
ATOM 719 N N . GLY A 1 93 ? 3.528 -6.967 -2.959 1.00 76.38 93 GLY A N 1
ATOM 720 C CA . GLY A 1 93 ? 2.446 -7.962 -3.027 1.00 76.38 93 GLY A CA 1
ATOM 721 C C . GLY A 1 93 ? 1.633 -7.907 -4.333 1.00 76.38 93 GLY A C 1
ATOM 722 O O . GLY A 1 93 ? 2.130 -7.480 -5.374 1.00 76.38 93 GLY A O 1
ATOM 723 N N . TYR A 1 94 ? 0.399 -8.426 -4.311 1.00 82.38 94 TYR A N 1
ATOM 724 C CA . TYR A 1 94 ? -0.457 -8.539 -5.512 1.00 82.38 94 TYR A CA 1
ATOM 725 C C . TYR A 1 94 ? -1.643 -7.583 -5.518 1.00 82.38 94 TYR A C 1
ATOM 727 O O . TYR A 1 94 ? -2.201 -7.288 -6.572 1.00 82.38 94 TYR A O 1
ATOM 735 N N . ASN A 1 95 ? -2.042 -7.107 -4.347 1.00 83.25 95 ASN A N 1
ATOM 736 C CA . ASN A 1 95 ? -3.231 -6.300 -4.159 1.00 83.25 95 ASN A CA 1
ATOM 737 C C . ASN A 1 95 ? -2.838 -5.016 -3.458 1.00 83.25 95 ASN A C 1
ATOM 739 O O . ASN A 1 95 ? -1.940 -5.018 -2.629 1.00 83.25 95 ASN A O 1
ATOM 743 N N . ARG A 1 96 ? -3.549 -3.932 -3.739 1.00 80.6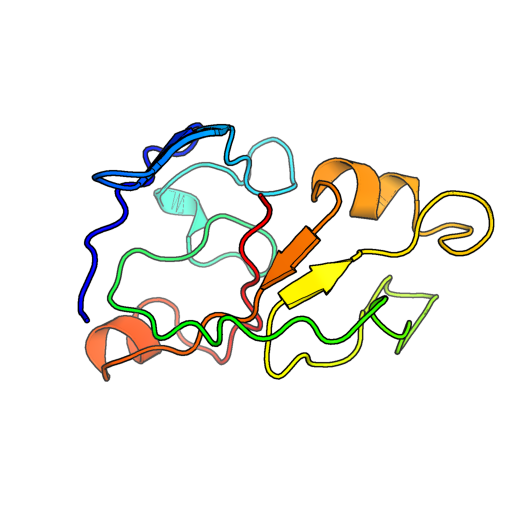2 96 ARG A N 1
ATOM 744 C CA . ARG A 1 96 ? -3.389 -2.662 -3.037 1.00 80.62 96 ARG A CA 1
ATOM 745 C C . ARG A 1 96 ? -4.750 -2.093 -2.671 1.00 80.62 96 ARG A C 1
ATOM 747 O O . ARG A 1 96 ? -5.692 -2.214 -3.452 1.00 80.62 96 ARG A O 1
ATOM 754 N N . ILE A 1 97 ? -4.860 -1.427 -1.528 1.00 80.19 97 ILE A N 1
ATOM 755 C CA . ILE A 1 97 ? -6.072 -0.700 -1.122 1.00 80.19 97 ILE A CA 1
ATOM 756 C C . ILE A 1 97 ? -5.714 0.682 -0.599 1.00 80.19 97 ILE A C 1
ATOM 758 O O . ILE A 1 97 ? -4.780 0.823 0.184 1.00 80.19 97 ILE A O 1
ATOM 762 N N . ARG A 1 98 ? -6.452 1.706 -1.033 1.00 78.88 98 ARG A N 1
ATOM 763 C CA . ARG A 1 98 ? -6.229 3.078 -0.577 1.00 78.88 98 ARG A CA 1
ATOM 764 C C . ARG A 1 98 ? -6.678 3.247 0.869 1.00 78.88 98 ARG A C 1
ATOM 766 O O . ARG A 1 98 ? -7.820 2.939 1.211 1.00 78.88 98 ARG A O 1
ATOM 773 N N . LEU A 1 99 ? -5.792 3.817 1.677 1.00 78.25 99 LEU A N 1
ATOM 774 C CA . LEU A 1 99 ? -6.085 4.266 3.029 1.00 78.25 99 LEU A CA 1
ATOM 775 C C . LEU A 1 99 ? -6.433 5.755 3.039 1.00 78.25 99 LEU A C 1
ATOM 777 O O . LEU A 1 99 ? -5.669 6.582 2.546 1.00 78.25 99 LEU A O 1
ATOM 781 N N . GLU A 1 100 ? -7.551 6.120 3.661 1.00 80.38 100 GLU A N 1
ATOM 782 C CA . GLU A 1 100 ? -7.867 7.521 3.952 1.00 80.38 100 GLU A CA 1
ATOM 783 C C . GLU A 1 100 ? -7.785 7.787 5.451 1.00 80.38 100 GLU A C 1
ATOM 785 O O . GLU A 1 100 ? -8.397 7.074 6.240 1.00 80.38 100 GLU A O 1
ATOM 790 N N . SER A 1 101 ? -7.047 8.815 5.875 1.00 83.12 101 SER A N 1
ATOM 791 C CA . SER A 1 101 ? -6.991 9.191 7.291 1.00 83.12 101 SER A CA 1
ATOM 792 C C . SER A 1 101 ? -8.393 9.511 7.816 1.00 83.12 101 SER A C 1
ATOM 794 O O . SER A 1 101 ? -9.112 10.334 7.247 1.00 83.12 101 SER A O 1
ATOM 796 N N . ALA A 1 102 ? -8.783 8.869 8.914 1.00 85.25 102 ALA A N 1
ATOM 797 C CA . ALA A 1 102 ? -10.103 9.036 9.508 1.00 85.25 102 ALA A CA 1
ATOM 798 C C . ALA A 1 102 ? -10.211 10.296 10.381 1.00 85.25 102 ALA A C 1
ATOM 800 O O . ALA A 1 102 ? -11.320 10.787 10.587 1.00 85.25 102 ALA A O 1
ATOM 801 N N . ASP A 1 103 ? -9.079 10.814 10.871 1.00 85.31 103 ASP A N 1
ATOM 802 C CA . ASP A 1 103 ? -8.998 11.974 11.758 1.00 85.31 103 ASP A CA 1
ATOM 803 C C . ASP A 1 103 ? -7.776 12.866 11.469 1.00 85.31 103 ASP A C 1
ATOM 805 O O . ASP A 1 103 ? -6.849 12.501 10.737 1.00 85.31 103 ASP A O 1
ATOM 809 N N . GLU A 1 104 ? -7.780 14.074 12.045 1.00 83.38 104 GLU A N 1
ATOM 810 C CA . GLU A 1 104 ? -6.692 15.034 11.852 1.00 83.38 104 GLU A CA 1
ATOM 811 C C . GLU A 1 104 ? -5.364 14.576 12.448 1.00 83.38 104 GLU A C 1
ATOM 813 O O . GLU A 1 104 ? -4.321 14.927 11.899 1.00 83.38 104 GLU A O 1
ATOM 818 N N . LYS A 1 105 ? -5.393 13.817 13.550 1.00 84.94 105 LYS A N 1
ATOM 819 C CA . LYS A 1 105 ? -4.184 13.320 14.213 1.00 84.94 105 LYS A CA 1
ATOM 820 C C . LYS A 1 105 ? -3.420 12.399 13.264 1.00 84.94 105 LYS A C 1
ATOM 822 O O . LYS A 1 105 ? -2.237 12.609 13.029 1.00 84.94 105 LYS A O 1
ATOM 827 N N . THR A 1 106 ? -4.125 11.456 12.649 1.00 80.69 106 THR A N 1
ATOM 828 C CA . THR A 1 106 ? -3.595 10.517 11.657 1.00 80.69 106 THR A CA 1
ATOM 829 C C . THR A 1 106 ? -3.144 11.251 10.397 1.00 80.69 106 THR A C 1
ATOM 831 O O . THR A 1 106 ? -2.069 10.984 9.871 1.00 80.69 106 THR A O 1
ATOM 834 N N . ARG A 1 107 ? -3.925 12.237 9.933 1.00 78.31 107 ARG A N 1
ATOM 835 C CA . ARG A 1 107 ? -3.571 13.053 8.759 1.00 78.31 107 ARG A CA 1
ATOM 836 C C . ARG A 1 107 ? -2.294 13.877 8.968 1.00 78.31 107 ARG A C 1
ATOM 838 O O . ARG A 1 107 ? -1.572 14.126 8.010 1.00 78.31 107 ARG A O 1
ATOM 845 N N . LYS A 1 108 ? -2.044 14.344 10.195 1.00 80.94 108 LYS A N 1
ATOM 846 C CA . LYS A 1 108 ? -0.895 15.194 10.554 1.00 80.94 108 LYS A CA 1
ATOM 847 C C . LYS A 1 108 ? 0.324 14.398 11.043 1.00 80.94 108 LYS A C 1
ATOM 849 O O . LYS A 1 108 ? 1.361 15.014 11.256 1.00 80.94 108 LYS A O 1
ATOM 854 N N . ALA A 1 109 ? 0.218 13.074 11.207 1.00 75.56 109 ALA A N 1
ATOM 855 C CA . ALA A 1 109 ? 1.264 12.235 11.801 1.00 75.56 109 ALA A CA 1
ATOM 856 C C . ALA A 1 109 ? 2.609 12.320 11.056 1.00 75.56 109 ALA A C 1
ATOM 858 O O . ALA A 1 109 ? 3.656 12.418 11.685 1.00 75.56 109 ALA A O 1
ATOM 859 N N . CYS A 1 110 ? 2.571 12.367 9.724 1.00 71.50 110 CYS A N 1
ATOM 860 C CA . CYS A 1 110 ? 3.735 12.611 8.879 1.00 71.50 110 CYS A CA 1
ATOM 861 C C . CYS A 1 110 ? 3.383 13.747 7.925 1.00 71.50 110 CYS A C 1
ATOM 863 O O . CYS A 1 110 ? 2.515 13.572 7.075 1.00 71.50 110 CYS A O 1
ATOM 865 N N . GLY A 1 111 ? 3.979 14.927 8.117 1.00 59.66 111 GLY A N 1
ATOM 866 C CA . GLY A 1 111 ? 3.590 16.173 7.447 1.00 59.66 111 GLY A CA 1
ATOM 867 C C . GLY A 1 111 ? 3.554 16.076 5.918 1.00 59.66 111 GLY A C 1
ATOM 868 O O . GLY A 1 111 ? 4.557 16.315 5.257 1.00 59.66 111 GLY A O 1
ATOM 869 N N . GLY A 1 112 ? 2.390 15.743 5.351 1.00 54.38 112 GLY A N 1
ATOM 870 C CA . GLY A 1 112 ? 2.189 15.627 3.907 1.00 54.38 112 GLY A CA 1
ATOM 871 C C . GLY A 1 112 ? 1.035 14.696 3.523 1.00 54.38 112 GLY A C 1
ATOM 872 O O . GLY A 1 112 ? 0.584 13.864 4.307 1.00 54.38 112 GLY A O 1
ATOM 873 N N . LYS A 1 113 ? 0.536 14.832 2.287 1.00 47.16 113 LYS A N 1
ATOM 874 C CA . LYS A 1 113 ? -0.417 13.877 1.698 1.00 47.16 113 LYS A CA 1
ATOM 875 C C . LYS A 1 113 ? 0.359 12.630 1.266 1.00 47.16 113 LYS A C 1
ATOM 877 O O . LYS A 1 113 ? 1.108 12.701 0.299 1.00 47.16 113 LYS A O 1
ATOM 882 N N . ARG A 1 114 ? 0.183 11.500 1.957 1.00 55.56 114 ARG A N 1
ATOM 883 C CA . ARG A 1 114 ? 0.713 10.196 1.518 1.00 55.56 114 ARG A CA 1
ATOM 884 C C . ARG A 1 114 ? -0.382 9.402 0.809 1.00 55.56 114 ARG A C 1
ATOM 886 O O . ARG A 1 114 ? -1.511 9.350 1.288 1.00 55.56 114 ARG A O 1
ATOM 893 N N . GLY A 1 115 ? -0.041 8.773 -0.312 1.00 47.81 115 GLY A N 1
ATOM 894 C CA . GLY A 1 115 ? -0.911 7.843 -1.039 1.00 47.81 115 GLY A CA 1
ATOM 895 C C . GLY A 1 115 ? -0.812 6.412 -0.510 1.00 47.81 115 GLY A C 1
ATOM 896 O O . GLY A 1 115 ? -0.733 5.495 -1.311 1.00 47.81 115 GLY A O 1
ATOM 897 N N . GLY A 1 116 ? -0.726 6.216 0.811 1.00 47.94 116 GLY A N 1
ATOM 898 C CA . GLY A 1 116 ? -0.421 4.908 1.398 1.00 47.94 116 GLY A CA 1
ATOM 899 C C . GLY A 1 116 ? -1.430 3.831 0.990 1.00 47.94 116 GLY A C 1
ATOM 900 O O . GLY A 1 116 ? -2.637 4.000 1.190 1.00 47.94 116 GLY A O 1
ATOM 901 N N . PHE A 1 117 ? -0.925 2.727 0.439 1.00 51.78 117 PHE A N 1
ATOM 902 C CA . PHE A 1 117 ? -1.710 1.536 0.138 1.00 51.78 117 PHE A CA 1
ATOM 903 C C . PHE A 1 117 ? -1.342 0.388 1.091 1.00 51.78 117 PHE A C 1
ATOM 905 O O . PHE A 1 117 ? -0.169 0.210 1.407 1.00 51.78 117 PHE A O 1
ATOM 912 N N . LEU A 1 118 ? -2.330 -0.392 1.546 1.00 46.53 118 LEU A N 1
ATOM 913 C CA . LEU A 1 118 ? -2.080 -1.691 2.193 1.00 46.53 118 LEU A CA 1
ATOM 914 C C . LEU A 1 118 ? -1.972 -2.785 1.135 1.00 46.53 118 LEU A C 1
ATOM 916 O O . LEU A 1 118 ? -2.777 -2.805 0.201 1.00 46.53 118 LEU A O 1
ATOM 920 N N . TYR A 1 119 ? -1.040 -3.709 1.351 1.00 43.97 119 TYR A N 1
ATOM 921 C CA . TYR A 1 119 ? -0.797 -4.865 0.499 1.00 43.97 119 TYR A CA 1
ATOM 922 C C . TYR A 1 119 ? -1.183 -6.156 1.241 1.00 43.97 119 TYR A C 1
ATOM 924 O O . TYR A 1 119 ? -0.480 -6.523 2.185 1.00 43.97 119 TYR A O 1
ATOM 932 N N . PRO A 1 120 ? -2.320 -6.797 0.914 1.00 33.09 120 PRO A N 1
ATOM 933 C CA . PRO A 1 120 ? -2.632 -8.149 1.369 1.00 33.09 120 PRO A CA 1
ATOM 934 C C . PRO A 1 120 ? -2.021 -9.234 0.473 1.00 33.09 120 PRO A C 1
ATOM 936 O O . PRO A 1 120 ? -1.954 -9.039 -0.768 1.00 33.09 120 PRO A O 1
#

Secondary structure (DSSP, 8-state):
-----EE-SSEEEETTTEEEE---SSTT--SGGGTTSTTS-PPSS-EEE---EEEEPPEEETTTTEEPP-SSEEEPP-GGGTGGGHHHHGGG-SEEEEEEESSHHHHHSSSS----EE--

Organism: Salmonella enterica I (NCBI:txid59201)

pLDDT: mean 75.81, std 11.77, range [33.09, 91.12]